Protein AF-A0A7V3UH76-F1 (afdb_monomer_lite)

Radius of gyration: 29.81 Å; chains: 1; bounding box: 60×42×91 Å

Foldseek 3Di:
DDDPDDDDPPDDPVVVVVVVVVVVVVCVVVVVDDPVNVVVVVVVCVVVPCPVVVVLVVLVVVLVVLVVCLQVVPDDDDQFDPDDPCTVVSSVVVVVVVVVCCVVCVVVSVVSSVVSVVVSVVSVVVSVVVVVVVVVVVVVVVVVVVVVVVVVVVVVVVVVD

pLDDT: mean 79.04, std 13.3, range [34.31, 94.88]

Secondary structure (DSSP, 8-state):
--------TT--HHHHHHHHHHHHHHHHHTTSS-HHHHHHHHHHHHHT-HHHHHHHHHHHHHHHHHHHH--STT---------TTTHHHHHHHHHHHHHHHHHHHHHHHHHHHHHHHHHHHHHHHHHHHHHHHHHHHHHHHHHHHHHHHHHHHHHHHHTT-

Structure (mmCIF, N/CA/C/O backbone):
data_AF-A0A7V3UH76-F1
#
_entry.id   AF-A0A7V3UH76-F1
#
loop_
_atom_site.group_PDB
_atom_site.id
_atom_site.type_symbol
_atom_site.label_atom_id
_atom_site.label_alt_id
_atom_site.label_comp_id
_atom_site.label_asym_id
_atom_site.label_entity_id
_atom_site.label_seq_id
_atom_site.pdbx_PDB_ins_code
_atom_site.Cartn_x
_atom_site.Cartn_y
_atom_site.Cartn_z
_atom_site.occupancy
_atom_site.B_iso_or_equiv
_atom_site.auth_seq_id
_atom_site.auth_comp_id
_atom_site.auth_asym_id
_atom_site.auth_atom_id
_atom_site.pdbx_PDB_model_num
ATOM 1 N N . MET A 1 1 ? -22.768 -4.867 -3.905 1.00 34.31 1 MET A N 1
ATOM 2 C CA . MET A 1 1 ? -22.856 -6.007 -2.971 1.00 34.31 1 MET A CA 1
ATOM 3 C C . MET A 1 1 ? -22.502 -7.230 -3.784 1.00 34.31 1 MET A C 1
ATOM 5 O O . MET A 1 1 ? -23.342 -7.678 -4.550 1.00 34.31 1 MET A O 1
ATOM 9 N N . ASP A 1 2 ? -21.255 -7.683 -3.701 1.00 36.12 2 ASP A N 1
ATOM 10 C CA . ASP A 1 2 ? -20.820 -8.883 -4.413 1.00 36.12 2 ASP A CA 1
ATOM 11 C C . ASP A 1 2 ? -21.234 -10.109 -3.604 1.00 36.12 2 ASP A C 1
ATOM 13 O O . ASP A 1 2 ? -20.821 -10.301 -2.459 1.00 36.12 2 ASP A O 1
ATOM 17 N N . THR A 1 3 ? -22.135 -10.897 -4.178 1.00 41.06 3 THR A N 1
ATOM 18 C CA . THR A 1 3 ? -22.637 -12.133 -3.588 1.00 41.06 3 THR A CA 1
ATOM 19 C C . THR A 1 3 ? -21.506 -13.159 -3.579 1.00 41.06 3 THR A C 1
ATOM 21 O O . THR A 1 3 ? -21.071 -13.621 -4.629 1.00 41.06 3 THR A O 1
ATOM 24 N N . PHE A 1 4 ? -21.017 -13.517 -2.392 1.00 48.22 4 PHE A N 1
ATOM 25 C CA . PHE A 1 4 ? -20.028 -14.578 -2.212 1.00 48.22 4 PHE A CA 1
ATOM 26 C C . PHE A 1 4 ? -20.706 -15.935 -2.483 1.00 48.22 4 PHE A C 1
ATOM 28 O O . PHE A 1 4 ? -21.379 -16.487 -1.614 1.00 48.22 4 PHE A O 1
ATOM 35 N N . THR A 1 5 ? -20.610 -16.450 -3.711 1.00 45.28 5 THR A N 1
ATOM 36 C CA . THR A 1 5 ? -21.173 -17.755 -4.100 1.00 45.28 5 THR A CA 1
ATOM 37 C C . THR A 1 5 ? -20.143 -18.859 -3.895 1.00 45.28 5 THR A C 1
ATOM 39 O O . THR A 1 5 ? -19.232 -19.028 -4.704 1.00 45.28 5 THR A O 1
ATOM 42 N N . ILE A 1 6 ? -20.292 -19.620 -2.811 1.00 53.41 6 ILE A N 1
ATOM 43 C CA . ILE A 1 6 ? -19.531 -20.851 -2.568 1.00 53.41 6 ILE A CA 1
ATOM 44 C C . ILE A 1 6 ? -20.352 -22.006 -3.152 1.00 53.41 6 ILE A C 1
ATOM 46 O O . ILE A 1 6 ? -21.314 -22.456 -2.535 1.00 53.41 6 ILE A O 1
ATOM 50 N N . ASN A 1 7 ? -20.010 -22.451 -4.363 1.00 51.44 7 ASN A N 1
ATOM 51 C CA . ASN A 1 7 ? -20.622 -23.628 -4.984 1.00 51.44 7 ASN A CA 1
ATOM 52 C C . ASN A 1 7 ? -19.905 -24.893 -4.500 1.00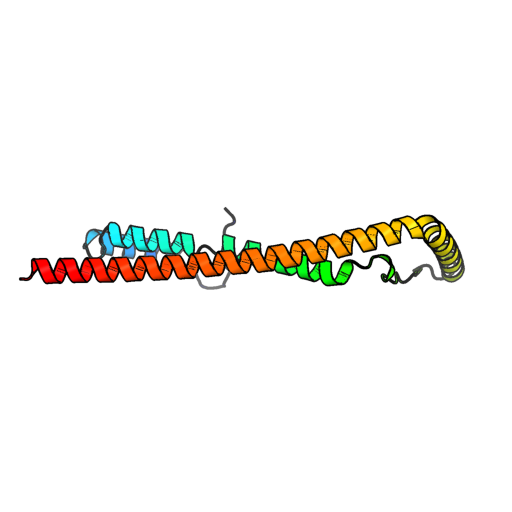 51.44 7 ASN A C 1
ATOM 54 O O . ASN A 1 7 ? -18.955 -25.353 -5.130 1.00 51.44 7 ASN A O 1
ATOM 58 N N . THR A 1 8 ? -20.362 -25.446 -3.378 1.00 56.50 8 THR A N 1
ATOM 59 C CA . THR A 1 8 ? -19.986 -26.797 -2.944 1.00 56.50 8 THR A CA 1
ATOM 60 C C . THR A 1 8 ? -21.131 -27.742 -3.290 1.00 56.50 8 THR A C 1
ATOM 62 O O . THR A 1 8 ? -22.257 -27.542 -2.830 1.00 56.50 8 THR A O 1
ATOM 65 N N . GLU A 1 9 ? -20.866 -28.761 -4.110 1.00 55.31 9 GLU A N 1
ATOM 66 C CA . GLU A 1 9 ? -21.858 -29.789 -4.442 1.00 55.31 9 GLU A CA 1
ATOM 67 C C . GLU A 1 9 ? -22.386 -30.446 -3.154 1.00 55.31 9 GLU A C 1
ATOM 69 O O . GLU A 1 9 ? -21.618 -30.952 -2.336 1.00 55.31 9 GLU A O 1
ATOM 74 N N . GLY A 1 10 ? -23.706 -30.394 -2.950 1.00 62.38 10 GLY A N 1
ATOM 75 C CA . GLY A 1 10 ? -24.391 -31.045 -1.826 1.00 62.38 10 GLY A CA 1
ATOM 76 C C . GLY A 1 10 ? -24.730 -30.164 -0.616 1.00 62.38 10 GLY A C 1
ATOM 77 O O . GLY A 1 10 ? -25.414 -30.647 0.282 1.00 62.38 10 GLY A O 1
ATOM 78 N N . VAL A 1 11 ? -24.332 -28.885 -0.575 1.00 62.12 11 VAL A N 1
ATOM 79 C CA . VAL A 1 11 ? -24.676 -27.974 0.538 1.00 62.12 11 VAL A CA 1
ATOM 80 C C . VAL A 1 11 ? -25.527 -26.804 0.042 1.00 62.12 11 VAL A C 1
ATOM 82 O O . VAL A 1 11 ? -25.026 -25.864 -0.572 1.00 62.12 11 VAL A O 1
ATOM 85 N N . ASN A 1 12 ? -26.830 -26.829 0.343 1.00 75.81 12 ASN A N 1
ATOM 86 C CA . ASN A 1 12 ? -27.741 -25.729 0.021 1.00 75.81 12 ASN A CA 1
ATOM 87 C C . ASN A 1 12 ? -27.617 -24.597 1.053 1.00 75.81 12 ASN A C 1
ATOM 89 O O . ASN A 1 12 ? -28.316 -24.555 2.067 1.00 75.81 12 ASN A O 1
ATOM 93 N N . VAL A 1 13 ? -26.717 -23.653 0.779 1.00 72.12 13 VAL A N 1
ATOM 94 C CA . VAL A 1 13 ? -26.455 -22.494 1.646 1.00 72.12 13 VAL A CA 1
ATOM 95 C C . VAL A 1 13 ? -27.721 -21.665 1.898 1.00 72.12 13 VAL A C 1
ATOM 97 O O . VAL A 1 13 ? -27.913 -21.165 3.006 1.00 72.12 13 VAL A O 1
ATOM 100 N N . ALA A 1 14 ? -28.610 -21.541 0.908 1.00 74.38 14 ALA A N 1
ATOM 101 C CA . ALA A 1 14 ? -29.838 -20.759 1.046 1.00 74.38 14 ALA A CA 1
ATOM 102 C C . ALA A 1 14 ? -30.797 -21.376 2.077 1.00 74.38 14 ALA A C 1
ATOM 104 O O . ALA A 1 14 ? -31.379 -20.663 2.896 1.00 74.38 14 ALA A O 1
ATOM 105 N N . GLU A 1 15 ? -30.915 -22.702 2.079 1.00 76.94 15 GLU A N 1
ATOM 106 C CA . GLU A 1 15 ? -31.751 -23.432 3.030 1.00 76.94 15 GLU A CA 1
ATOM 107 C C . GLU A 1 15 ? -31.189 -23.364 4.455 1.00 76.94 15 GLU A C 1
ATOM 109 O O . GLU A 1 15 ? -31.925 -23.085 5.401 1.00 76.94 15 GLU A O 1
ATOM 114 N N . ILE A 1 16 ? -29.869 -23.506 4.604 1.00 76.69 16 ILE A N 1
ATOM 115 C CA . ILE A 1 16 ? -29.188 -23.371 5.898 1.00 76.69 16 ILE A CA 1
ATOM 116 C C . ILE A 1 16 ? -29.379 -21.960 6.466 1.00 76.69 16 ILE A C 1
ATOM 118 O O . ILE A 1 16 ? -29.732 -21.800 7.634 1.00 76.69 16 ILE A O 1
ATOM 122 N N . MET A 1 17 ? -29.201 -20.922 5.644 1.00 73.31 17 MET A N 1
ATOM 123 C CA . MET A 1 17 ? -29.393 -19.534 6.073 1.00 73.31 17 MET A CA 1
ATOM 124 C C . MET A 1 17 ? -30.832 -19.258 6.511 1.00 73.31 17 MET A C 1
ATOM 126 O O . MET A 1 17 ? -31.040 -18.553 7.501 1.00 73.31 17 MET A O 1
ATOM 130 N N . LYS A 1 18 ? -31.819 -19.847 5.827 1.00 81.25 18 LYS A N 1
ATOM 131 C CA . LYS A 1 18 ? -33.231 -19.749 6.211 1.00 81.25 18 LYS A CA 1
ATOM 132 C C . LYS A 1 18 ? -33.488 -20.394 7.577 1.00 81.25 18 LYS A C 1
ATOM 134 O O . LYS A 1 18 ? -34.065 -19.752 8.452 1.00 81.25 18 LYS A O 1
ATOM 139 N N . GLN A 1 19 ? -32.981 -21.608 7.799 1.00 79.25 19 GLN A N 1
ATOM 140 C CA . GLN A 1 19 ? -33.112 -22.309 9.083 1.00 79.25 19 GLN A CA 1
ATOM 141 C C . GLN A 1 19 ? -32.419 -21.562 10.233 1.00 79.25 19 GLN A C 1
ATOM 143 O O . GLN A 1 19 ? -32.924 -21.521 11.356 1.00 79.25 19 GLN A O 1
ATOM 148 N N . ILE A 1 20 ? -31.264 -20.944 9.969 1.00 77.94 20 ILE A N 1
ATOM 149 C CA . ILE A 1 20 ? -30.568 -20.106 10.952 1.00 77.94 20 ILE A CA 1
ATOM 150 C C . ILE A 1 20 ? -31.424 -18.885 11.309 1.00 77.94 20 ILE A C 1
ATOM 152 O O . ILE A 1 20 ? -31.595 -18.598 12.493 1.00 77.94 20 ILE A O 1
ATOM 156 N N . GLN A 1 21 ? -31.983 -18.184 10.317 1.00 75.81 21 GLN A N 1
ATOM 157 C CA . GLN A 1 21 ? -32.836 -17.014 10.554 1.00 75.81 21 GLN A CA 1
ATOM 158 C C . GLN A 1 21 ? -34.084 -17.358 11.374 1.00 75.81 21 GLN A C 1
ATOM 160 O O . GLN A 1 21 ? -34.408 -16.627 12.311 1.00 75.81 21 GLN A O 1
ATOM 165 N N . GLU A 1 22 ? -34.744 -18.478 11.075 1.00 82.50 22 GLU A N 1
ATOM 166 C CA . GLU A 1 22 ? -35.916 -18.951 11.824 1.00 82.50 22 GLU A CA 1
ATOM 167 C C . GLU A 1 22 ? -35.569 -19.231 13.293 1.00 82.50 22 GLU A C 1
ATOM 169 O O . GLU A 1 22 ? -36.209 -18.683 14.191 1.00 82.50 22 GLU A O 1
ATOM 174 N N . ARG A 1 23 ? -34.479 -19.963 13.560 1.00 78.31 23 ARG A N 1
ATOM 175 C CA . ARG A 1 23 ? -34.022 -20.239 14.936 1.00 78.31 23 ARG A CA 1
ATOM 176 C C . ARG A 1 23 ? -33.627 -18.978 15.701 1.00 78.31 23 ARG A C 1
ATOM 178 O O . ARG A 1 23 ? -33.829 -18.900 16.910 1.00 78.31 23 ARG A O 1
ATOM 185 N N . VAL A 1 24 ? -33.040 -17.990 15.026 1.00 73.88 24 VAL A N 1
ATOM 186 C CA . VAL A 1 24 ? -32.692 -16.702 15.648 1.00 73.88 24 VAL A CA 1
ATOM 187 C C . VAL A 1 24 ? -33.959 -15.932 16.031 1.00 73.88 24 VAL A C 1
ATOM 189 O O . VAL A 1 24 ? -34.037 -15.402 17.138 1.00 73.88 24 VAL A O 1
ATOM 192 N N . LEU A 1 25 ? -34.974 -15.918 15.163 1.00 78.06 25 LEU A N 1
ATOM 193 C CA . LEU A 1 25 ? -36.277 -15.298 15.427 1.00 78.06 25 LEU A CA 1
ATOM 194 C C . LEU A 1 25 ? -37.021 -15.968 16.587 1.00 78.06 25 LEU A C 1
ATOM 196 O O . LEU A 1 25 ? -37.589 -15.273 17.427 1.00 78.06 25 LEU A O 1
ATOM 200 N N . GLU A 1 26 ? -36.996 -17.297 16.661 1.00 80.19 26 GLU A N 1
ATOM 201 C CA . GLU A 1 26 ? -37.578 -18.053 17.774 1.00 80.19 26 GLU A CA 1
ATOM 202 C C . GLU A 1 26 ? -36.892 -17.722 19.098 1.00 80.19 26 GLU A C 1
ATOM 204 O O . GLU A 1 26 ? -37.562 -17.401 20.078 1.00 80.19 26 GLU A O 1
ATOM 209 N N . LYS A 1 27 ? -35.555 -17.702 19.120 1.00 73.25 27 LYS A N 1
ATOM 210 C CA . LYS A 1 27 ? -34.786 -17.337 20.318 1.00 73.25 27 LYS A CA 1
ATOM 211 C C . LYS A 1 27 ? -34.994 -15.880 20.732 1.00 73.25 27 LYS A C 1
ATOM 213 O O . LYS A 1 27 ? -35.027 -15.594 21.927 1.00 73.25 27 LYS A O 1
ATOM 218 N N . LYS A 1 28 ? -35.193 -14.975 19.766 1.00 70.19 28 LYS A N 1
ATOM 219 C CA . LYS A 1 28 ? -35.570 -13.579 20.026 1.00 70.19 28 LYS A CA 1
ATOM 220 C C . LYS A 1 28 ? -36.957 -13.484 20.670 1.00 70.19 28 LYS A C 1
ATOM 222 O O . LYS A 1 28 ? -37.118 -12.793 21.669 1.00 70.19 28 LYS A O 1
ATOM 227 N N . LYS A 1 29 ? -37.951 -14.208 20.142 1.00 75.94 29 LYS A N 1
ATOM 228 C CA . LYS A 1 29 ? -39.310 -14.267 20.717 1.00 75.94 29 LYS A CA 1
ATOM 229 C C . LYS A 1 29 ? -39.339 -14.918 22.101 1.00 75.94 29 LYS A C 1
ATOM 231 O O . LYS A 1 29 ? -40.137 -14.513 22.936 1.00 75.94 29 LYS A O 1
ATOM 236 N N . ALA A 1 30 ? -38.463 -15.889 22.347 1.00 79.06 30 ALA A N 1
ATOM 237 C CA . ALA A 1 30 ? -38.301 -16.541 23.644 1.00 79.06 30 ALA A CA 1
ATOM 238 C C . ALA A 1 30 ? -37.558 -15.675 24.685 1.00 79.06 30 ALA A C 1
ATOM 240 O O . ALA A 1 30 ? -37.376 -16.122 25.813 1.00 79.06 30 ALA A O 1
ATOM 241 N N . GLY A 1 31 ? -37.109 -14.465 24.322 1.00 68.69 31 GLY A N 1
ATOM 242 C CA . GLY A 1 31 ? -36.403 -13.550 25.226 1.00 68.69 31 GLY A CA 1
ATOM 243 C C . GLY A 1 31 ? -34.998 -14.013 25.621 1.00 68.69 31 GLY A C 1
ATOM 244 O O . GLY A 1 31 ? -34.438 -13.498 26.581 1.00 68.69 31 GLY A O 1
ATOM 245 N N . ILE A 1 32 ? -34.428 -14.985 24.899 1.00 72.81 32 ILE A N 1
ATOM 246 C CA . ILE A 1 32 ? -33.095 -15.547 25.177 1.00 72.81 32 ILE A CA 1
ATOM 247 C C . ILE A 1 32 ? -31.988 -14.542 24.826 1.00 72.81 32 ILE A C 1
ATOM 249 O O . ILE A 1 32 ? -30.908 -14.601 25.401 1.00 72.81 32 ILE A O 1
ATOM 253 N N . TYR A 1 33 ? -32.266 -13.627 23.894 1.00 65.19 33 TYR A N 1
ATOM 254 C CA . TYR A 1 33 ? -31.381 -12.525 23.534 1.00 65.19 33 TYR A CA 1
ATOM 255 C C . TYR A 1 33 ? -32.116 -11.204 23.722 1.00 65.19 33 TYR A C 1
ATOM 257 O O . TYR A 1 33 ? -33.217 -11.019 23.194 1.00 65.19 33 TYR A O 1
ATOM 265 N N . THR A 1 34 ? -31.494 -10.283 24.443 1.00 74.50 34 THR A N 1
ATOM 266 C CA . THR A 1 34 ? -31.947 -8.896 24.547 1.00 74.50 34 THR A CA 1
ATOM 267 C C . THR A 1 34 ? -31.621 -8.130 23.260 1.00 74.50 34 THR A C 1
ATOM 269 O O . THR A 1 34 ? -30.686 -8.469 22.529 1.00 74.50 34 THR A O 1
ATOM 272 N N . ASP A 1 35 ? -32.393 -7.086 22.944 1.00 70.12 35 ASP A N 1
ATOM 273 C CA . ASP A 1 35 ? -32.123 -6.251 21.762 1.00 70.12 35 ASP A CA 1
ATOM 274 C C . ASP A 1 35 ? -30.748 -5.552 21.843 1.00 70.12 35 ASP A C 1
ATOM 276 O O . ASP A 1 35 ? -30.123 -5.305 20.807 1.00 70.12 35 ASP A O 1
ATOM 280 N N . GLU A 1 36 ? -30.245 -5.306 23.057 1.00 68.69 36 GLU A N 1
ATOM 281 C CA . GLU A 1 36 ? -28.897 -4.792 23.314 1.00 68.69 36 GLU A CA 1
ATOM 282 C C . GLU A 1 36 ? -27.808 -5.797 22.900 1.00 68.69 36 GLU A C 1
ATOM 284 O O . GLU A 1 36 ? -26.899 -5.429 22.159 1.00 68.69 36 GLU A O 1
ATOM 289 N N . GLU A 1 37 ? -27.933 -7.077 23.267 1.00 67.19 37 GLU A N 1
ATOM 290 C CA . GLU A 1 37 ? -26.974 -8.127 22.877 1.00 67.19 37 GLU A CA 1
ATOM 291 C C . GLU A 1 37 ? -26.962 -8.352 21.355 1.00 67.19 37 GLU A C 1
ATOM 293 O O . GLU A 1 37 ? -25.911 -8.552 20.744 1.00 67.19 37 GLU A O 1
ATOM 298 N N . ILE A 1 38 ? -28.126 -8.269 20.700 1.00 70.88 38 ILE A N 1
ATOM 299 C CA . ILE A 1 38 ? -28.223 -8.376 19.235 1.00 70.88 38 ILE A CA 1
ATOM 300 C C . ILE A 1 38 ? -27.539 -7.180 18.555 1.00 70.88 38 ILE A C 1
ATOM 302 O O . ILE A 1 38 ? -26.862 -7.350 17.533 1.00 70.88 38 ILE A O 1
ATOM 306 N N . ARG A 1 39 ? -27.692 -5.971 19.110 1.00 72.50 39 ARG A N 1
ATOM 307 C CA . ARG A 1 39 ? -26.978 -4.775 18.641 1.00 72.50 39 ARG A CA 1
ATOM 308 C C . ARG A 1 39 ? -25.474 -4.913 18.822 1.00 72.50 39 ARG A C 1
ATOM 310 O O . ARG A 1 39 ? -24.740 -4.615 17.883 1.00 72.50 39 ARG A O 1
ATOM 317 N N . GLU A 1 40 ? -25.028 -5.411 19.966 1.00 72.94 40 GLU A N 1
ATOM 318 C CA . GLU A 1 40 ? -23.612 -5.603 20.274 1.00 72.94 40 GLU A CA 1
ATOM 319 C C . GLU A 1 40 ? -22.956 -6.580 19.285 1.00 72.94 40 GLU A C 1
ATOM 321 O O . GLU A 1 40 ? -21.944 -6.255 18.662 1.00 72.94 40 GLU A O 1
ATOM 326 N N . VAL A 1 41 ? -23.599 -7.723 19.011 1.00 71.25 41 VAL A N 1
ATOM 327 C CA . VAL A 1 41 ? -23.130 -8.691 18.001 1.00 71.25 41 VAL A CA 1
ATOM 328 C C . VAL A 1 41 ? -23.143 -8.098 16.586 1.00 71.25 41 VAL A C 1
ATOM 330 O O . VAL A 1 41 ? -22.236 -8.354 15.788 1.00 71.25 41 VAL A O 1
ATOM 333 N N . SER A 1 42 ? -24.150 -7.289 16.248 1.00 70.12 42 SER A N 1
ATOM 334 C CA . SER A 1 42 ? -24.223 -6.614 14.947 1.00 70.12 42 SER A CA 1
ATOM 335 C C . SER A 1 42 ? -23.101 -5.585 14.762 1.00 70.12 42 SER A C 1
ATOM 337 O O . SER A 1 42 ? -22.540 -5.473 13.668 1.00 70.12 42 SER A O 1
ATOM 339 N N . GLU A 1 43 ? -22.750 -4.840 15.809 1.00 71.81 43 GLU A N 1
ATOM 340 C CA . GLU A 1 43 ? -21.645 -3.880 15.779 1.00 71.81 43 GLU A CA 1
ATOM 341 C C . GLU A 1 43 ? -20.281 -4.587 15.750 1.00 71.81 43 GLU A C 1
ATOM 343 O O . GLU A 1 43 ? -19.426 -4.220 14.940 1.00 71.81 43 GLU A O 1
ATOM 348 N N . LEU A 1 44 ? -20.105 -5.682 16.497 1.00 64.88 44 LEU A N 1
ATOM 349 C CA . LEU A 1 44 ? -18.943 -6.574 16.381 1.00 64.88 44 LEU A CA 1
ATOM 350 C C . LEU A 1 44 ? -18.764 -7.083 14.945 1.00 64.88 44 LEU A C 1
ATOM 352 O O . LEU A 1 44 ? -17.670 -7.012 14.387 1.00 64.88 44 LEU A O 1
ATOM 356 N N . LYS A 1 45 ? -19.846 -7.518 14.289 1.00 62.72 45 LYS A N 1
ATOM 357 C CA . LYS A 1 45 ? -19.807 -7.985 12.894 1.00 62.72 45 LYS A CA 1
ATOM 358 C C . LYS A 1 45 ? -19.391 -6.887 11.907 1.00 62.72 45 LYS A C 1
ATOM 360 O O . LYS A 1 45 ? -18.711 -7.184 10.927 1.00 62.72 45 LYS A O 1
ATOM 365 N N . LYS A 1 46 ? -19.767 -5.624 12.145 1.00 60.34 46 LYS A N 1
ATOM 366 C CA . LYS A 1 46 ? -19.287 -4.485 11.338 1.00 60.34 46 LYS A CA 1
ATOM 367 C C . LYS A 1 46 ? -17.796 -4.230 11.538 1.00 60.34 46 LYS A C 1
ATOM 369 O O . LYS A 1 46 ? -17.115 -3.885 10.573 1.00 60.34 46 LYS A O 1
ATOM 374 N N . GLN A 1 47 ? -17.292 -4.389 12.760 1.00 57.41 47 GLN A N 1
ATOM 375 C CA . GLN A 1 47 ? -15.866 -4.238 13.062 1.00 57.41 47 GLN A CA 1
ATOM 376 C C . GLN A 1 47 ? -15.026 -5.369 12.453 1.00 57.41 47 GLN A C 1
ATOM 378 O O . GLN A 1 47 ? -13.951 -5.104 11.927 1.00 57.41 47 GLN A O 1
ATOM 383 N N . LEU A 1 48 ? -15.565 -6.590 12.438 1.00 54.53 48 LEU A N 1
ATOM 384 C CA . LEU A 1 48 ? -14.985 -7.790 11.822 1.00 54.53 48 LEU A CA 1
ATOM 385 C C . LEU A 1 48 ? -15.201 -7.870 10.301 1.00 54.53 48 LEU A C 1
ATOM 387 O O . LEU A 1 48 ? -14.923 -8.902 9.692 1.00 54.53 48 LEU A O 1
ATOM 391 N N . SER A 1 49 ? -15.749 -6.826 9.668 1.00 50.78 49 SER A N 1
ATOM 392 C CA . SER A 1 49 ? -16.077 -6.896 8.247 1.00 50.78 49 SER A CA 1
ATOM 393 C C . SER A 1 49 ? -14.790 -7.005 7.408 1.00 50.78 49 SER A C 1
ATOM 395 O O . SER A 1 49 ? -13.968 -6.080 7.429 1.00 50.78 49 SER A O 1
ATOM 397 N N . PRO A 1 50 ? -14.622 -8.081 6.613 1.00 52.34 50 PRO A N 1
ATOM 398 C CA . PRO A 1 50 ? -13.386 -8.391 5.882 1.00 52.34 50 PRO A CA 1
ATOM 399 C C . PRO A 1 50 ? -13.014 -7.339 4.828 1.00 52.34 50 PRO A C 1
ATOM 401 O O . PRO A 1 50 ? -11.910 -7.339 4.290 1.00 52.34 50 PRO A O 1
ATOM 404 N N . GLN A 1 51 ? -13.921 -6.407 4.538 1.00 53.12 51 GLN A N 1
ATOM 405 C CA . GLN A 1 51 ? -13.725 -5.350 3.555 1.00 53.12 51 GLN A CA 1
ATOM 406 C C . GLN A 1 51 ? -12.612 -4.363 3.947 1.00 53.12 51 GLN A C 1
ATOM 408 O O . GLN A 1 51 ? -11.932 -3.843 3.065 1.00 53.12 51 GLN A O 1
ATOM 413 N N . LYS A 1 52 ? -12.386 -4.126 5.251 1.00 54.94 52 LYS A N 1
ATOM 414 C CA . LYS A 1 52 ? -11.259 -3.295 5.714 1.00 54.94 52 LYS A CA 1
ATOM 415 C C . LYS A 1 52 ? -9.938 -4.059 5.691 1.00 54.94 52 LYS A C 1
ATOM 417 O O . LYS A 1 52 ? -8.945 -3.515 5.223 1.00 54.94 52 LYS A O 1
ATOM 422 N N . GLU A 1 53 ? -9.925 -5.315 6.130 1.00 57.12 53 GLU A N 1
ATOM 423 C CA . GLU A 1 53 ? -8.709 -6.144 6.124 1.00 57.12 53 GLU A CA 1
ATOM 424 C C . GLU A 1 53 ? -8.222 -6.454 4.697 1.00 57.12 53 GLU A C 1
ATOM 426 O O . GLU A 1 53 ? -7.020 -6.401 4.430 1.00 57.12 53 GLU A O 1
ATOM 431 N N . GLY A 1 54 ? -9.141 -6.678 3.750 1.00 59.91 54 GLY A N 1
ATOM 432 C CA . GLY A 1 54 ? -8.810 -6.918 2.342 1.00 59.91 54 GLY A CA 1
ATOM 433 C C . GLY A 1 54 ? -8.135 -5.725 1.655 1.00 59.91 54 GLY A C 1
ATOM 434 O O . GLY A 1 54 ? -7.162 -5.910 0.925 1.00 59.91 54 GLY A O 1
ATOM 435 N N . ALA A 1 55 ? -8.590 -4.499 1.938 1.00 64.56 55 ALA A N 1
ATOM 436 C CA . ALA A 1 55 ? -8.036 -3.283 1.338 1.00 64.56 55 ALA A CA 1
ATOM 437 C C . ALA A 1 55 ? -6.577 -3.024 1.763 1.00 64.56 55 ALA A C 1
ATOM 439 O O . ALA A 1 55 ? -5.744 -2.645 0.938 1.00 64.56 55 ALA A O 1
ATOM 440 N N . TYR A 1 56 ? -6.237 -3.273 3.033 1.00 69.69 56 TYR A N 1
ATOM 441 C CA . TYR A 1 56 ? -4.856 -3.138 3.515 1.00 69.69 56 TYR A CA 1
ATOM 442 C C . TYR A 1 56 ? -3.945 -4.260 3.003 1.00 69.69 56 TYR A C 1
ATOM 444 O O . TYR A 1 56 ? -2.782 -4.005 2.686 1.00 69.69 56 TYR A O 1
ATOM 452 N N . GLY A 1 57 ? -4.472 -5.481 2.855 1.00 74.06 57 GLY A N 1
ATOM 453 C CA . GLY A 1 57 ? -3.746 -6.594 2.239 1.00 74.06 57 GLY A CA 1
ATOM 454 C C . GLY A 1 57 ? -3.386 -6.327 0.773 1.00 74.06 57 GLY A C 1
ATOM 455 O O . GLY A 1 57 ? -2.246 -6.551 0.358 1.00 74.06 57 GLY A O 1
ATOM 456 N N . GLU A 1 58 ? -4.324 -5.782 -0.006 1.00 80.75 58 GLU A N 1
ATOM 457 C CA . GLU A 1 58 ? -4.079 -5.382 -1.396 1.00 80.75 58 GLU A CA 1
ATOM 458 C C . GLU A 1 58 ? -3.048 -4.247 -1.488 1.00 80.75 58 GLU A C 1
ATOM 460 O O . GLU A 1 58 ? -2.124 -4.297 -2.307 1.00 80.75 58 GLU A O 1
ATOM 465 N N . LEU A 1 59 ? -3.136 -3.258 -0.596 1.00 81.81 59 LEU A N 1
ATOM 466 C CA . LEU A 1 59 ? -2.184 -2.152 -0.544 1.00 81.81 59 LEU A CA 1
ATOM 467 C C . LEU A 1 59 ? -0.763 -2.625 -0.200 1.00 81.81 59 LEU A C 1
ATOM 469 O O . LEU A 1 59 ? 0.201 -2.191 -0.836 1.00 81.81 59 LEU A O 1
ATOM 473 N N . ALA A 1 60 ? -0.620 -3.564 0.738 1.00 82.62 60 ALA A N 1
ATOM 474 C CA . ALA A 1 60 ? 0.665 -4.179 1.065 1.00 82.62 60 ALA A CA 1
ATOM 475 C C . ALA A 1 60 ? 1.256 -4.942 -0.135 1.00 82.62 60 ALA A C 1
ATOM 477 O O . ALA A 1 60 ? 2.457 -4.855 -0.410 1.00 82.62 60 ALA A O 1
ATOM 478 N N . LEU A 1 61 ? 0.414 -5.644 -0.900 1.00 85.56 61 LEU A N 1
ATOM 479 C CA . LEU A 1 61 ? 0.823 -6.326 -2.128 1.00 85.56 61 LEU A CA 1
ATOM 480 C C . LEU A 1 61 ? 1.303 -5.329 -3.196 1.00 85.56 61 LEU A C 1
ATOM 482 O O . LEU A 1 61 ? 2.331 -5.554 -3.840 1.00 85.56 61 LEU A O 1
ATOM 486 N N . HIS A 1 62 ? 0.588 -4.216 -3.377 1.00 87.31 62 HIS A N 1
ATOM 487 C CA . HIS A 1 62 ? 0.982 -3.149 -4.296 1.00 87.31 62 HIS A CA 1
ATOM 488 C C . HIS A 1 62 ? 2.301 -2.501 -3.884 1.00 87.31 62 HIS A C 1
ATOM 490 O O . HIS A 1 62 ? 3.193 -2.365 -4.723 1.00 87.31 62 HIS A O 1
ATOM 496 N N . LEU A 1 63 ? 2.481 -2.199 -2.599 1.00 89.44 63 LEU A N 1
ATOM 497 C CA . LEU A 1 63 ? 3.737 -1.661 -2.091 1.00 89.44 63 LEU A CA 1
ATOM 498 C C . LEU A 1 63 ? 4.901 -2.638 -2.319 1.00 89.44 63 LEU A C 1
ATOM 500 O O . LEU A 1 63 ? 5.972 -2.228 -2.765 1.00 89.44 63 LEU A O 1
ATOM 504 N N . ARG A 1 64 ? 4.687 -3.942 -2.110 1.00 88.38 64 ARG A N 1
ATOM 505 C CA . ARG A 1 64 ? 5.693 -4.975 -2.400 1.00 88.38 64 ARG A CA 1
ATOM 506 C C . ARG A 1 64 ? 6.076 -5.022 -3.882 1.00 88.38 64 ARG A C 1
ATOM 508 O O . ARG A 1 64 ? 7.253 -5.166 -4.201 1.00 88.38 64 ARG A O 1
ATOM 515 N N . ARG A 1 65 ? 5.108 -4.888 -4.796 1.00 88.12 65 ARG A N 1
ATOM 516 C CA . ARG A 1 65 ? 5.391 -4.792 -6.241 1.00 88.12 65 ARG A CA 1
ATOM 517 C C . ARG A 1 65 ? 6.191 -3.534 -6.570 1.00 88.12 65 ARG A C 1
ATOM 519 O O . ARG A 1 65 ? 7.128 -3.613 -7.357 1.00 88.12 65 ARG A O 1
ATOM 526 N N . LEU A 1 66 ? 5.857 -2.399 -5.956 1.00 90.19 66 LEU A N 1
ATOM 527 C CA . LEU A 1 66 ? 6.610 -1.153 -6.111 1.00 90.19 66 LEU A CA 1
ATOM 528 C C . LEU A 1 66 ? 8.066 -1.321 -5.650 1.00 90.19 66 LEU A C 1
ATOM 530 O O . LEU A 1 66 ? 8.976 -0.950 -6.383 1.00 90.19 66 LEU A O 1
ATOM 534 N N . HIS A 1 67 ? 8.296 -1.963 -4.500 1.00 89.25 67 HIS A N 1
ATOM 535 C CA . HIS A 1 67 ? 9.642 -2.301 -4.009 1.00 89.25 67 HIS A CA 1
ATOM 536 C C . HIS A 1 67 ? 10.461 -3.155 -4.981 1.00 89.25 67 HIS A C 1
ATOM 538 O O . HIS A 1 67 ? 11.683 -3.056 -4.991 1.00 89.25 67 HIS A O 1
ATOM 544 N N . HIS A 1 68 ? 9.818 -3.978 -5.810 1.00 87.69 68 HIS A N 1
ATOM 545 C CA . HIS A 1 68 ? 10.525 -4.789 -6.802 1.00 87.69 68 HIS A CA 1
ATOM 546 C C . HIS A 1 68 ? 10.772 -4.046 -8.123 1.00 87.69 68 HIS A C 1
ATOM 548 O O . HIS A 1 68 ? 11.781 -4.279 -8.779 1.00 87.69 68 HIS A O 1
ATOM 554 N N . ASN A 1 69 ? 9.864 -3.145 -8.504 1.00 87.75 69 ASN A N 1
ATOM 555 C CA . ASN A 1 69 ? 9.817 -2.561 -9.847 1.00 87.75 69 ASN A CA 1
ATOM 556 C C . ASN A 1 69 ? 10.207 -1.074 -9.906 1.00 87.75 69 ASN A C 1
ATOM 558 O O . ASN A 1 69 ? 10.080 -0.460 -10.965 1.00 87.75 69 ASN A O 1
ATOM 562 N N . TRP A 1 70 ? 10.627 -0.461 -8.794 1.00 90.00 70 TRP A N 1
ATOM 563 C CA . TRP A 1 70 ? 10.950 0.971 -8.766 1.00 90.00 70 TRP A CA 1
ATOM 564 C C . TRP A 1 70 ? 12.131 1.332 -9.676 1.00 90.00 70 TRP A C 1
ATOM 566 O O . TRP A 1 70 ? 12.142 2.428 -10.242 1.00 90.00 70 TRP A O 1
ATOM 576 N N . ASP A 1 71 ? 13.089 0.413 -9.841 1.00 87.81 71 ASP A N 1
ATOM 577 C CA . ASP A 1 71 ? 14.253 0.598 -10.701 1.00 87.81 71 ASP A CA 1
ATOM 578 C C . ASP A 1 71 ? 13.927 0.261 -12.161 1.00 87.81 71 ASP A C 1
ATOM 580 O O . ASP A 1 71 ? 14.077 -0.863 -12.646 1.00 87.81 71 ASP A O 1
ATOM 584 N N . VAL A 1 72 ? 13.485 1.290 -12.880 1.00 83.12 72 VAL A N 1
ATOM 585 C CA . VAL A 1 72 ? 13.162 1.200 -14.308 1.00 83.12 72 VAL A CA 1
ATOM 586 C C . VAL A 1 72 ? 14.426 0.960 -15.144 1.00 83.12 72 VAL A C 1
ATOM 588 O O . VAL A 1 72 ? 14.365 0.290 -16.180 1.00 83.12 72 VAL A O 1
ATOM 591 N N . ALA A 1 73 ? 15.577 1.464 -14.687 1.00 76.94 73 ALA A N 1
ATOM 592 C CA . ALA A 1 73 ? 16.853 1.368 -15.389 1.00 76.94 73 ALA A CA 1
ATOM 593 C C . ALA A 1 73 ? 17.450 -0.048 -15.334 1.00 76.94 73 ALA A C 1
ATOM 595 O O . ALA A 1 73 ? 18.105 -0.465 -16.291 1.00 76.94 73 ALA A O 1
ATOM 596 N N . ALA A 1 74 ? 17.196 -0.794 -14.254 1.00 70.56 74 ALA A N 1
ATOM 597 C CA . ALA A 1 74 ? 17.626 -2.184 -14.099 1.00 70.56 74 ALA A CA 1
ATOM 598 C C . ALA A 1 74 ? 16.780 -3.199 -14.887 1.00 70.56 74 ALA A C 1
ATOM 600 O O . ALA A 1 74 ? 17.175 -4.363 -15.008 1.00 70.56 74 ALA A O 1
ATOM 601 N N . SER A 1 75 ? 15.635 -2.794 -15.454 1.00 66.69 75 SER A N 1
ATOM 602 C CA . SER A 1 75 ? 14.792 -3.713 -16.223 1.00 66.69 75 SER A CA 1
ATOM 603 C C . SER A 1 75 ? 15.480 -4.135 -17.534 1.00 66.69 75 SER A C 1
ATOM 605 O O . SER A 1 75 ? 15.636 -3.371 -18.489 1.00 66.69 75 SER A O 1
ATOM 607 N N . SER A 1 76 ? 15.931 -5.389 -17.589 1.00 62.72 76 SER A N 1
ATOM 608 C CA . SER A 1 76 ? 16.548 -5.970 -18.783 1.00 62.72 76 SER A CA 1
ATOM 609 C C . SER A 1 76 ? 15.483 -6.635 -19.654 1.00 62.72 76 SER A C 1
ATOM 611 O O . SER A 1 76 ? 15.188 -7.823 -19.545 1.00 62.72 76 SER A O 1
ATOM 613 N N . ALA A 1 77 ? 14.873 -5.860 -20.549 1.00 66.38 77 ALA A N 1
ATOM 614 C CA . ALA A 1 77 ? 13.953 -6.426 -21.528 1.00 66.38 77 ALA A CA 1
ATOM 615 C C . ALA A 1 77 ? 14.714 -7.326 -22.522 1.00 66.38 77 ALA A C 1
ATOM 617 O O . ALA A 1 77 ? 15.595 -6.870 -23.258 1.00 66.38 77 ALA A O 1
ATOM 618 N N . LEU A 1 78 ? 14.357 -8.612 -22.578 1.00 70.81 78 LEU A N 1
ATOM 619 C CA . LEU A 1 78 ? 14.873 -9.541 -23.584 1.00 70.81 78 LEU A CA 1
ATOM 620 C C . LEU A 1 78 ? 14.319 -9.170 -24.968 1.00 70.81 78 LEU A C 1
ATOM 622 O O . LEU A 1 78 ? 13.142 -9.364 -25.266 1.00 70.81 78 LEU A O 1
ATOM 626 N N . ILE A 1 79 ? 15.181 -8.648 -25.842 1.00 73.38 79 ILE A N 1
ATOM 627 C CA . ILE A 1 79 ? 14.817 -8.311 -27.224 1.00 73.38 79 ILE A CA 1
ATOM 628 C C . ILE A 1 79 ? 14.835 -9.585 -28.075 1.00 73.38 79 ILE A C 1
ATOM 630 O O . ILE A 1 79 ? 15.897 -10.039 -28.504 1.00 73.38 79 ILE A O 1
ATOM 634 N N . THR A 1 80 ? 13.655 -10.134 -28.365 1.00 79.06 80 THR A N 1
ATOM 635 C CA . THR A 1 80 ? 13.490 -11.337 -29.196 1.00 79.06 80 THR A CA 1
ATOM 636 C C . THR A 1 80 ? 12.708 -11.057 -30.489 1.00 79.06 80 THR A C 1
ATOM 638 O O . THR A 1 80 ? 12.080 -10.005 -30.690 1.00 79.06 80 THR A O 1
ATOM 641 N N . SER A 1 81 ? 12.790 -11.996 -31.433 1.00 75.31 81 SER A N 1
ATOM 642 C CA . SER A 1 81 ? 12.003 -12.004 -32.668 1.00 75.31 81 SER A CA 1
ATOM 643 C C . SER A 1 81 ? 11.559 -13.430 -32.971 1.00 75.31 81 SER A C 1
ATOM 645 O O . SER A 1 81 ? 12.381 -14.337 -32.992 1.00 75.31 81 SER A O 1
ATOM 647 N N . HIS A 1 82 ? 10.267 -13.616 -33.238 1.00 82.06 82 HIS A N 1
ATOM 648 C CA . HIS A 1 82 ? 9.678 -14.921 -33.558 1.00 82.06 82 HIS A CA 1
ATOM 649 C C . HIS A 1 82 ? 9.827 -15.307 -35.045 1.00 82.06 82 HIS A C 1
ATOM 651 O O . HIS A 1 82 ? 9.398 -16.381 -35.460 1.00 82.06 82 HIS A O 1
ATOM 657 N N . ARG A 1 83 ? 10.403 -14.435 -35.887 1.00 79.25 83 ARG A N 1
ATOM 658 C CA . ARG A 1 83 ? 10.502 -14.665 -37.339 1.00 79.25 83 ARG A CA 1
ATOM 659 C C . ARG A 1 83 ? 11.745 -15.493 -37.676 1.00 79.25 83 ARG A C 1
ATOM 661 O O . ARG A 1 83 ? 12.852 -15.054 -37.396 1.00 79.25 83 ARG A O 1
ATOM 668 N N . LYS A 1 84 ? 11.569 -16.647 -38.329 1.00 69.94 84 LYS A N 1
ATOM 669 C CA . LYS A 1 84 ? 12.645 -17.631 -38.576 1.00 69.94 84 LYS A CA 1
ATOM 670 C C . LYS A 1 84 ? 13.765 -17.149 -39.513 1.00 69.94 84 LYS A C 1
ATOM 672 O O . LYS A 1 84 ? 14.921 -17.434 -39.244 1.00 69.94 84 LYS A O 1
ATOM 677 N N . VAL A 1 85 ? 13.445 -16.406 -40.577 1.00 73.25 85 VAL A N 1
ATOM 678 C CA . VAL A 1 85 ? 14.437 -16.008 -41.606 1.00 73.25 85 VAL A CA 1
ATOM 679 C C . VAL A 1 85 ? 14.992 -14.600 -41.363 1.00 73.25 85 VAL A C 1
ATOM 681 O O . VAL A 1 85 ? 16.196 -14.389 -41.341 1.00 73.25 85 VAL A O 1
ATOM 684 N N . LEU A 1 86 ? 14.116 -13.626 -41.100 1.00 81.69 86 LEU A N 1
ATOM 685 C CA . LEU A 1 86 ? 14.503 -12.231 -40.826 1.00 81.69 86 LEU A CA 1
ATOM 686 C C . LEU A 1 86 ? 14.803 -11.959 -39.341 1.00 81.69 86 LEU A C 1
ATOM 688 O O . LEU A 1 86 ? 15.087 -10.824 -38.959 1.00 81.69 86 LEU A O 1
ATOM 692 N N . GLY A 1 87 ? 14.714 -12.979 -38.485 1.00 79.06 87 GLY A N 1
ATOM 693 C CA . GLY A 1 87 ? 14.851 -12.871 -37.031 1.00 79.06 87 GLY A CA 1
ATOM 694 C C . GLY A 1 87 ? 16.121 -12.156 -36.575 1.00 79.06 87 GLY A C 1
ATOM 695 O O . GLY A 1 87 ? 15.998 -11.156 -35.864 1.00 79.06 87 GLY A O 1
ATOM 696 N N . PRO A 1 88 ? 17.318 -12.597 -37.007 1.00 82.81 88 PRO A N 1
ATOM 697 C CA . PRO A 1 88 ? 18.582 -11.990 -36.591 1.00 82.81 88 PRO A CA 1
ATOM 698 C C . PRO A 1 88 ? 18.703 -10.510 -36.976 1.00 82.81 88 PRO A C 1
ATOM 700 O O . PRO A 1 88 ? 19.104 -9.691 -36.150 1.00 82.81 88 PRO A O 1
ATOM 703 N N . VAL A 1 89 ? 18.282 -10.144 -38.192 1.00 85.75 89 VAL A N 1
ATOM 704 C CA . VAL A 1 89 ? 18.323 -8.757 -38.691 1.00 85.75 89 VAL A CA 1
ATOM 705 C C . VAL A 1 89 ? 17.367 -7.866 -37.898 1.00 85.75 89 VAL A C 1
ATOM 707 O O . VAL A 1 89 ? 17.743 -6.787 -37.447 1.00 85.75 89 VAL A O 1
ATOM 710 N N . ILE A 1 90 ? 16.146 -8.344 -37.643 1.00 84.69 90 ILE A N 1
ATOM 711 C CA . ILE A 1 90 ? 15.152 -7.619 -36.841 1.00 84.69 90 ILE A CA 1
ATOM 712 C C . ILE A 1 90 ? 15.647 -7.422 -35.404 1.00 84.69 90 ILE A C 1
ATOM 714 O O . ILE A 1 90 ? 15.479 -6.344 -34.838 1.00 84.69 90 ILE A O 1
ATOM 718 N N . VAL A 1 91 ? 16.269 -8.438 -34.800 1.00 86.06 91 VAL A N 1
ATOM 719 C CA . VAL A 1 91 ? 16.856 -8.319 -33.456 1.00 86.06 91 VAL A CA 1
ATOM 720 C C . VAL A 1 91 ? 18.007 -7.314 -33.453 1.00 86.06 91 VAL A C 1
ATOM 722 O O . VAL A 1 91 ? 18.090 -6.507 -32.529 1.00 86.06 91 VAL A O 1
ATOM 725 N N . ALA A 1 92 ? 18.863 -7.312 -34.478 1.00 84.81 92 ALA A N 1
ATOM 726 C CA . ALA A 1 92 ? 19.951 -6.345 -34.605 1.00 84.81 92 ALA A CA 1
ATOM 727 C C . ALA A 1 92 ? 19.424 -4.903 -34.700 1.00 84.81 92 ALA A C 1
ATOM 729 O O . ALA A 1 92 ? 19.847 -4.051 -33.919 1.00 84.81 92 ALA A O 1
ATOM 730 N N . LEU A 1 93 ? 18.434 -4.647 -35.564 1.00 87.69 93 LEU A N 1
ATOM 731 C CA . LEU A 1 93 ? 17.772 -3.341 -35.668 1.00 87.69 93 LEU A CA 1
ATOM 732 C C . LEU A 1 93 ? 17.139 -2.908 -34.341 1.00 87.69 93 LEU A C 1
ATOM 734 O O . LEU A 1 93 ? 17.364 -1.786 -33.891 1.00 87.69 93 LEU A O 1
ATOM 738 N N . LYS A 1 94 ? 16.403 -3.804 -33.669 1.00 86.81 94 LYS A N 1
ATOM 739 C CA . LYS A 1 94 ? 15.808 -3.517 -32.355 1.00 86.81 94 LYS A CA 1
ATOM 740 C C . LYS A 1 94 ? 16.868 -3.197 -31.299 1.00 86.81 94 LYS A C 1
ATOM 742 O O . LYS A 1 94 ? 16.662 -2.285 -30.508 1.00 86.81 94 LYS A O 1
ATOM 747 N N . LYS A 1 95 ? 18.006 -3.900 -31.290 1.00 85.81 95 LYS A N 1
ATOM 748 C CA . LYS A 1 95 ? 19.124 -3.624 -30.369 1.00 85.81 95 LYS A CA 1
ATOM 749 C C . LYS A 1 95 ? 19.743 -2.248 -30.612 1.00 85.81 95 LYS A C 1
ATOM 751 O O . LYS A 1 95 ? 20.045 -1.548 -29.648 1.00 85.81 95 LYS A O 1
ATOM 756 N N . VAL A 1 96 ? 19.926 -1.858 -31.874 1.00 86.62 96 VAL A N 1
ATOM 757 C CA . VAL A 1 96 ? 20.447 -0.529 -32.233 1.00 86.62 96 VAL A CA 1
ATOM 758 C C . VAL A 1 96 ? 19.456 0.556 -31.824 1.00 86.62 96 VAL A C 1
ATOM 760 O O . VAL A 1 96 ? 19.838 1.475 -31.104 1.00 86.62 96 VAL A O 1
ATOM 763 N N . GLY A 1 97 ? 18.180 0.402 -32.189 1.00 85.56 97 GLY A N 1
ATOM 764 C CA . GLY A 1 97 ? 17.118 1.318 -31.777 1.00 85.56 97 GLY A CA 1
ATOM 765 C C . GLY A 1 97 ? 17.057 1.461 -30.258 1.00 85.56 97 GLY A C 1
ATOM 766 O O . GLY A 1 97 ? 17.127 2.571 -29.744 1.00 85.56 97 GLY A O 1
ATOM 767 N N . PHE A 1 98 ? 17.043 0.346 -29.523 1.00 83.56 98 PHE A N 1
ATOM 768 C CA . PHE A 1 98 ? 17.037 0.350 -28.060 1.00 83.56 98 PHE A CA 1
ATOM 769 C C . PHE A 1 98 ? 18.250 1.074 -27.466 1.00 83.56 98 PHE A C 1
ATOM 771 O O . PHE A 1 98 ? 18.108 1.807 -26.494 1.00 83.56 98 PHE A O 1
ATOM 778 N N . ARG A 1 99 ? 19.442 0.933 -28.058 1.00 83.31 99 ARG A N 1
ATOM 779 C CA . ARG A 1 99 ? 20.643 1.648 -27.602 1.00 83.31 99 ARG A CA 1
ATOM 780 C C . ARG A 1 99 ? 20.521 3.160 -27.792 1.00 83.31 99 ARG A C 1
ATOM 782 O O . ARG A 1 99 ? 20.885 3.898 -26.881 1.00 83.31 99 ARG A O 1
ATOM 789 N N . VAL A 1 100 ? 19.996 3.605 -28.933 1.00 85.62 100 VAL A N 1
ATOM 790 C CA . VAL A 1 100 ? 19.755 5.031 -29.215 1.00 85.62 100 VAL A CA 1
ATOM 791 C C . VAL A 1 100 ? 18.690 5.589 -28.272 1.00 85.62 100 VAL A C 1
ATOM 793 O O . VAL A 1 100 ? 18.923 6.604 -27.621 1.00 85.62 100 VAL A O 1
ATOM 796 N N . PHE A 1 101 ? 17.567 4.884 -28.108 1.00 84.56 101 PHE A N 1
ATOM 797 C CA . PHE A 1 101 ? 16.523 5.261 -27.153 1.00 84.56 101 PHE A CA 1
ATOM 798 C C . PHE A 1 101 ? 17.048 5.327 -25.722 1.00 84.56 101 PHE A C 1
ATOM 800 O O . PHE A 1 101 ? 16.747 6.280 -25.013 1.00 84.56 101 PHE A O 1
ATOM 807 N N . ARG A 1 102 ? 17.868 4.359 -25.300 1.00 81.56 102 ARG A N 1
ATOM 808 C CA . ARG A 1 102 ? 18.466 4.357 -23.962 1.00 81.56 102 ARG A CA 1
ATOM 809 C C . ARG A 1 102 ? 19.409 5.536 -23.764 1.00 81.56 102 ARG A C 1
ATOM 81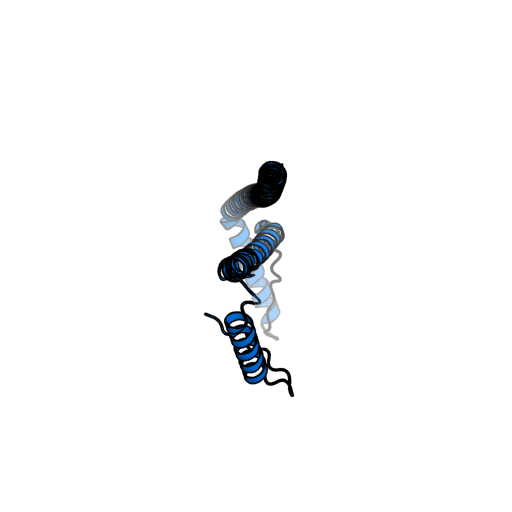1 O O . ARG A 1 102 ? 19.436 6.077 -22.672 1.00 81.56 102 ARG A O 1
ATOM 818 N N . PHE A 1 103 ? 20.160 5.935 -24.789 1.00 83.12 103 PHE A N 1
ATOM 819 C CA . PHE A 1 103 ? 21.053 7.091 -24.718 1.00 83.12 103 PHE A CA 1
ATOM 820 C C . PHE A 1 103 ? 20.271 8.403 -24.574 1.00 83.12 103 PHE A C 1
ATOM 822 O O . PHE A 1 103 ? 20.536 9.176 -23.659 1.00 83.12 103 PHE A O 1
ATOM 829 N N . ILE A 1 104 ? 19.263 8.621 -25.422 1.00 86.69 104 ILE A N 1
ATOM 830 C CA . ILE A 1 104 ? 18.449 9.847 -25.409 1.00 86.69 104 ILE A CA 1
ATOM 831 C C . ILE A 1 104 ? 17.550 9.903 -24.165 1.00 86.69 104 ILE A C 1
ATOM 833 O O . ILE A 1 104 ? 17.424 10.940 -23.521 1.00 86.69 104 ILE A O 1
ATOM 837 N N . GLY A 1 105 ? 16.937 8.777 -23.804 1.00 84.31 105 GLY A N 1
ATOM 838 C CA . GLY A 1 105 ? 16.021 8.658 -22.674 1.00 84.31 105 GLY A CA 1
ATOM 839 C C . GLY A 1 105 ? 16.705 8.522 -21.314 1.00 84.31 105 GLY A C 1
ATOM 840 O O . GLY A 1 105 ? 16.014 8.574 -20.301 1.00 84.31 105 GLY A O 1
ATOM 841 N N . HIS A 1 106 ? 18.034 8.372 -21.257 1.00 85.31 106 HIS A N 1
ATOM 842 C CA . HIS A 1 106 ? 18.772 8.127 -20.013 1.00 85.31 106 HIS A CA 1
ATOM 843 C C . HIS A 1 106 ? 18.437 9.122 -18.886 1.00 85.31 106 HIS A C 1
ATOM 845 O O . HIS A 1 106 ? 18.142 8.671 -17.779 1.00 85.31 106 HIS A O 1
ATOM 851 N N . PRO A 1 107 ? 18.400 10.452 -19.128 1.00 86.75 107 PRO A N 1
ATOM 852 C CA . PRO A 1 107 ? 18.089 11.410 -18.067 1.00 86.75 107 PRO A CA 1
ATOM 853 C C . PRO A 1 107 ? 16.650 11.280 -17.554 1.00 86.75 107 PRO A C 1
ATOM 855 O O . PRO A 1 107 ? 16.400 11.468 -16.366 1.00 86.75 107 PRO A O 1
ATOM 858 N N . LEU A 1 108 ? 15.704 10.938 -18.435 1.00 87.31 108 LEU A N 1
ATOM 859 C CA . LEU A 1 108 ? 14.306 10.718 -18.060 1.00 87.31 108 LEU A CA 1
ATOM 860 C C . LEU A 1 108 ? 14.156 9.440 -17.232 1.00 87.31 108 LEU A C 1
ATOM 862 O O . LEU A 1 108 ? 13.467 9.456 -16.218 1.00 87.31 108 LEU A O 1
ATOM 866 N N . VAL A 1 109 ? 14.839 8.360 -17.624 1.00 87.12 109 VAL A N 1
ATOM 867 C CA . VAL A 1 109 ? 14.823 7.087 -16.888 1.00 87.12 109 VAL A CA 1
ATOM 868 C C . VAL A 1 109 ? 15.423 7.258 -15.493 1.00 87.12 109 VAL A C 1
ATOM 870 O O . VAL A 1 109 ? 14.826 6.784 -14.535 1.00 87.12 109 VAL A O 1
ATOM 873 N N . ILE A 1 110 ? 16.538 7.986 -15.349 1.00 88.06 110 ILE A N 1
ATOM 874 C CA . ILE A 1 110 ? 17.126 8.278 -14.030 1.00 88.06 110 ILE A CA 1
ATOM 875 C C . ILE A 1 110 ? 16.144 9.052 -13.153 1.00 88.06 110 ILE A C 1
ATOM 877 O O . ILE A 1 110 ? 15.859 8.618 -12.041 1.00 88.06 110 ILE A O 1
ATOM 881 N N . ARG A 1 111 ? 15.582 10.159 -13.658 1.00 89.19 111 ARG A N 1
ATOM 882 C CA . ARG A 1 111 ? 14.613 10.963 -12.894 1.00 89.19 111 ARG A CA 1
ATOM 883 C C . ARG A 1 111 ? 13.385 10.149 -12.496 1.00 89.19 111 ARG A C 1
ATOM 885 O O . ARG A 1 111 ? 12.879 10.308 -11.389 1.00 89.19 111 ARG A O 1
ATOM 892 N N . GLN A 1 112 ? 12.920 9.261 -13.374 1.00 91.44 112 GLN A N 1
ATOM 893 C CA . GLN A 1 112 ? 11.811 8.365 -13.072 1.00 91.44 112 GLN A CA 1
ATOM 894 C C . GLN A 1 112 ? 12.186 7.348 -11.989 1.00 91.44 112 GLN A C 1
ATOM 896 O O . GLN A 1 112 ? 11.402 7.137 -11.069 1.00 91.44 112 GLN A O 1
ATOM 901 N N . THR A 1 113 ? 13.375 6.744 -12.061 1.00 91.06 113 THR A N 1
ATOM 902 C CA . THR A 1 113 ? 13.884 5.831 -11.029 1.00 91.06 113 THR A CA 1
ATOM 903 C C . THR A 1 113 ? 14.016 6.542 -9.680 1.00 91.06 113 THR A C 1
ATOM 905 O O . THR A 1 113 ? 13.575 6.008 -8.665 1.00 91.06 113 THR A O 1
ATOM 908 N N . GLU A 1 114 ? 14.550 7.765 -9.649 1.00 92.25 114 GLU A N 1
ATOM 909 C CA . GLU A 1 114 ? 14.663 8.579 -8.431 1.00 92.25 114 GLU A CA 1
ATOM 910 C C . GLU A 1 114 ? 13.295 8.918 -7.833 1.00 92.25 114 GLU A C 1
ATOM 912 O O . GLU A 1 114 ? 13.082 8.735 -6.630 1.00 92.25 114 GLU A O 1
ATOM 917 N N . PHE A 1 115 ? 12.355 9.363 -8.673 1.00 94.12 115 PHE A N 1
ATOM 918 C CA . PHE A 1 115 ? 10.984 9.646 -8.262 1.00 94.12 115 PHE A CA 1
ATOM 919 C C . PHE A 1 115 ? 10.310 8.395 -7.699 1.00 94.12 115 PHE A C 1
ATOM 921 O O . PHE A 1 115 ? 9.806 8.426 -6.578 1.00 94.12 115 PHE A O 1
ATOM 928 N N . ASN A 1 116 ? 10.377 7.274 -8.422 1.00 93.94 116 ASN A N 1
ATOM 929 C CA . ASN A 1 116 ? 9.821 6.001 -7.975 1.00 93.94 116 ASN A CA 1
ATOM 930 C C . ASN A 1 116 ? 10.421 5.588 -6.627 1.00 93.94 116 ASN A C 1
ATOM 932 O O . ASN A 1 116 ? 9.679 5.238 -5.714 1.00 93.94 116 ASN A O 1
ATOM 936 N N . ALA A 1 117 ? 11.745 5.680 -6.467 1.00 92.56 117 ALA A N 1
ATOM 937 C CA . ALA A 1 117 ? 12.425 5.352 -5.217 1.00 92.56 117 ALA A CA 1
ATOM 938 C C . ALA A 1 117 ? 11.925 6.216 -4.050 1.00 92.56 117 ALA A C 1
ATOM 940 O O . ALA A 1 117 ? 11.684 5.709 -2.952 1.00 92.56 117 ALA A O 1
ATOM 941 N N . ALA A 1 118 ? 11.757 7.521 -4.281 1.00 94.56 118 ALA A N 1
ATOM 942 C CA . ALA A 1 118 ? 11.206 8.437 -3.291 1.00 94.56 118 ALA A CA 1
ATOM 943 C C . ALA A 1 118 ? 9.755 8.076 -2.941 1.00 94.56 118 ALA A C 1
ATOM 945 O O . ALA A 1 118 ? 9.419 8.010 -1.758 1.00 94.56 118 ALA A O 1
ATOM 946 N N . SER A 1 119 ? 8.921 7.762 -3.937 1.00 93.69 119 SER A N 1
ATOM 947 C CA . SER A 1 119 ? 7.536 7.332 -3.729 1.00 93.69 119 SER A CA 1
ATOM 948 C C . SER A 1 119 ? 7.438 6.025 -2.943 1.00 93.69 119 SER A C 1
ATOM 950 O O . SER A 1 119 ? 6.625 5.939 -2.028 1.00 93.69 119 SER A O 1
ATOM 952 N N . VAL A 1 120 ? 8.278 5.025 -3.240 1.00 94.62 120 VAL A N 1
ATOM 953 C CA . VAL A 1 120 ? 8.302 3.751 -2.500 1.00 94.62 120 VAL A CA 1
ATOM 954 C C . VAL A 1 120 ? 8.681 3.976 -1.040 1.00 94.62 120 VAL A C 1
ATOM 956 O O . VAL A 1 120 ? 8.011 3.453 -0.148 1.00 94.62 120 VAL A O 1
ATOM 959 N N . ARG A 1 121 ? 9.723 4.774 -0.773 1.00 93.12 121 ARG A N 1
ATOM 960 C CA . ARG A 1 121 ? 10.129 5.108 0.602 1.00 93.12 121 ARG A CA 1
ATOM 961 C C . ARG A 1 121 ? 9.014 5.830 1.349 1.00 93.12 121 ARG A C 1
ATOM 963 O O . ARG A 1 121 ? 8.668 5.426 2.453 1.00 93.12 121 ARG A O 1
ATOM 970 N N . PHE A 1 122 ? 8.412 6.840 0.725 1.00 94.62 122 PHE A N 1
ATOM 971 C CA . PHE A 1 122 ? 7.302 7.588 1.308 1.00 94.62 122 PHE A CA 1
ATOM 972 C C . PHE A 1 122 ? 6.099 6.688 1.621 1.00 94.62 122 PHE A C 1
ATOM 974 O O . PHE A 1 122 ? 5.603 6.687 2.744 1.00 94.62 122 PHE A O 1
ATOM 981 N N . ALA A 1 123 ? 5.675 5.859 0.664 1.00 92.44 123 ALA A N 1
ATOM 982 C CA . ALA A 1 123 ? 4.568 4.925 0.853 1.00 92.44 123 ALA A CA 1
ATOM 983 C C . ALA A 1 123 ? 4.861 3.872 1.933 1.00 92.44 123 ALA A C 1
ATOM 985 O O . ALA A 1 123 ? 3.952 3.469 2.653 1.00 92.44 123 ALA A O 1
ATOM 986 N N . SER A 1 124 ? 6.122 3.453 2.079 1.00 91.06 124 SER A N 1
ATOM 987 C CA . SER A 1 124 ? 6.531 2.516 3.133 1.00 91.06 124 SER A CA 1
ATOM 988 C C . SER A 1 124 ? 6.378 3.127 4.523 1.00 91.06 124 SER A C 1
ATOM 990 O O . SER A 1 124 ? 5.775 2.500 5.387 1.00 91.06 124 SER A O 1
ATOM 992 N N . VAL A 1 125 ? 6.836 4.370 4.706 1.00 94.50 125 VAL A N 1
ATOM 993 C CA . VAL A 1 125 ? 6.671 5.104 5.972 1.00 94.50 125 VAL A CA 1
ATOM 994 C C . VAL A 1 125 ? 5.191 5.306 6.297 1.00 94.50 125 VAL A C 1
ATOM 996 O O . VAL A 1 125 ? 4.771 5.072 7.425 1.00 94.50 125 VAL A O 1
ATOM 999 N N . LEU A 1 126 ? 4.374 5.683 5.308 1.00 92.38 126 LEU A N 1
ATOM 1000 C CA . LEU A 1 126 ? 2.932 5.835 5.519 1.00 92.38 126 LEU A CA 1
ATOM 1001 C C . LEU A 1 126 ? 2.249 4.522 5.911 1.00 92.38 126 LEU A C 1
ATOM 1003 O O . LEU A 1 126 ? 1.356 4.534 6.751 1.00 92.38 126 LEU A O 1
ATOM 1007 N N . MET A 1 127 ? 2.648 3.398 5.313 1.00 87.31 127 MET A N 1
ATOM 1008 C CA . MET A 1 127 ? 2.094 2.087 5.657 1.00 87.31 127 MET A CA 1
ATOM 1009 C C . MET A 1 127 ? 2.464 1.653 7.074 1.00 87.31 127 MET A C 1
ATOM 1011 O O . MET A 1 127 ? 1.621 1.095 7.778 1.00 87.31 127 MET A O 1
ATOM 1015 N N . GLU A 1 128 ? 3.697 1.915 7.498 1.00 88.75 128 GLU A N 1
ATOM 1016 C CA . GLU A 1 128 ? 4.145 1.653 8.865 1.00 88.75 128 GLU A CA 1
ATOM 1017 C C . GLU A 1 128 ? 3.356 2.500 9.870 1.00 88.75 128 GLU A C 1
ATOM 1019 O O . GLU A 1 128 ? 2.783 1.965 10.820 1.00 88.75 128 GLU A O 1
ATOM 1024 N N . GLU A 1 129 ? 3.227 3.798 9.601 1.00 91.69 129 GLU A N 1
ATOM 1025 C CA . GLU A 1 129 ? 2.487 4.731 10.449 1.00 91.69 129 GLU A CA 1
ATOM 1026 C C . GLU A 1 129 ? 0.998 4.375 10.536 1.00 91.69 129 GLU A C 1
ATOM 1028 O O . GLU A 1 129 ? 0.404 4.369 11.612 1.00 91.69 129 GLU A O 1
ATOM 1033 N N . LEU A 1 130 ? 0.389 4.005 9.410 1.00 88.12 130 LEU A N 1
ATOM 1034 C CA . LEU A 1 130 ? -1.002 3.570 9.370 1.00 88.12 130 LEU A CA 1
ATOM 1035 C C . LEU A 1 130 ? -1.210 2.284 10.172 1.00 88.12 130 LEU A C 1
ATOM 1037 O O . LEU A 1 130 ? -2.191 2.170 10.904 1.00 88.12 130 LEU A O 1
ATOM 1041 N N . SER A 1 131 ? -0.274 1.340 10.069 1.00 85.12 131 SER A N 1
ATOM 1042 C CA . SER A 1 131 ? -0.309 0.098 10.845 1.00 85.12 131 SER A CA 1
ATOM 1043 C C . SER A 1 131 ? -0.179 0.378 12.343 1.00 85.12 131 SER A C 1
ATOM 1045 O O . SER A 1 131 ? -0.936 -0.186 13.134 1.00 85.12 131 SER A O 1
ATOM 1047 N N . ARG A 1 132 ? 0.711 1.303 12.730 1.00 89.69 132 ARG A N 1
ATOM 1048 C CA . ARG A 1 132 ? 0.851 1.773 14.114 1.00 89.69 132 ARG A CA 1
ATOM 1049 C C . ARG A 1 132 ? -0.452 2.375 14.632 1.00 89.69 132 ARG A C 1
ATOM 1051 O O . ARG A 1 132 ? -0.944 1.942 15.668 1.00 89.69 132 ARG A O 1
ATOM 1058 N N . LEU A 1 133 ? -1.045 3.313 13.892 1.00 90.56 133 LEU A N 1
ATOM 1059 C CA . LEU A 1 133 ? -2.294 3.969 14.287 1.00 90.56 133 LEU A CA 1
ATOM 1060 C C . LEU A 1 133 ? -3.461 2.983 14.396 1.00 90.56 133 LEU A C 1
ATOM 1062 O O . LEU A 1 133 ? -4.284 3.105 15.300 1.00 90.56 133 LEU A O 1
ATOM 1066 N N . ILE A 1 134 ? -3.543 1.994 13.500 1.00 86.00 134 ILE A N 1
ATOM 1067 C CA . ILE A 1 134 ? -4.553 0.929 13.578 1.00 86.00 134 ILE A CA 1
ATOM 1068 C C . ILE A 1 134 ? -4.378 0.121 14.866 1.00 86.00 134 ILE A C 1
ATOM 1070 O O . ILE A 1 134 ? -5.367 -0.128 15.560 1.00 86.00 134 ILE A O 1
ATOM 1074 N N . GLN A 1 135 ? -3.141 -0.255 15.200 1.00 85.31 135 GLN A N 1
ATOM 1075 C CA . GLN A 1 135 ? -2.847 -1.005 16.417 1.00 85.31 135 GLN A CA 1
ATOM 1076 C C . GLN A 1 135 ? -3.162 -0.189 17.675 1.00 85.31 135 GLN A C 1
ATOM 1078 O O . GLN A 1 135 ? -3.879 -0.669 18.546 1.00 85.31 135 GLN A O 1
ATOM 1083 N N . GLU A 1 136 ? -2.722 1.068 17.745 1.00 90.00 136 GLU A N 1
ATOM 1084 C CA . GLU A 1 136 ? -3.028 1.958 18.870 1.00 90.00 136 GLU A CA 1
ATOM 1085 C C . GLU A 1 136 ? -4.539 2.151 19.052 1.00 90.00 136 GLU A C 1
ATOM 1087 O O . GLU A 1 136 ? -5.046 2.130 20.174 1.00 90.00 136 GLU A O 1
ATOM 1092 N N . ASN A 1 137 ? -5.290 2.296 17.956 1.00 89.38 137 ASN A N 1
ATOM 1093 C CA . ASN A 1 137 ? -6.744 2.432 18.016 1.00 89.38 137 ASN A CA 1
ATOM 1094 C C . ASN A 1 137 ? -7.413 1.162 18.557 1.00 89.38 137 ASN A C 1
ATOM 1096 O O . ASN A 1 137 ? -8.377 1.249 19.318 1.00 89.38 137 ASN A O 1
ATOM 1100 N N . LYS A 1 138 ? -6.896 -0.013 18.180 1.00 85.81 138 LYS A N 1
ATOM 1101 C CA . LYS A 1 138 ? -7.361 -1.301 18.697 1.00 85.81 138 LYS A CA 1
ATOM 1102 C C . LYS A 1 138 ? -7.095 -1.413 20.199 1.00 85.81 138 LYS A C 1
ATOM 1104 O O . LYS A 1 138 ? -8.032 -1.656 20.955 1.00 85.81 138 LYS A O 1
ATOM 1109 N N . ASP A 1 139 ? -5.871 -1.129 20.633 1.00 90.25 139 ASP A N 1
ATOM 1110 C CA . ASP A 1 139 ? -5.483 -1.175 22.046 1.00 90.25 139 ASP A CA 1
ATOM 1111 C C . ASP A 1 139 ? -6.317 -0.200 22.897 1.00 90.25 139 ASP A C 1
ATOM 1113 O O . ASP A 1 139 ? -6.726 -0.517 24.017 1.00 90.25 139 ASP A O 1
ATOM 1117 N N . LEU A 1 140 ? -6.598 1.001 22.376 1.00 93.62 140 LEU A N 1
ATOM 1118 C CA . LEU A 1 140 ? -7.443 1.991 23.048 1.00 93.62 140 LEU A CA 1
ATOM 1119 C C . LEU A 1 140 ? -8.885 1.506 23.212 1.00 93.62 140 LEU A C 1
ATOM 1121 O O . LEU A 1 140 ? -9.461 1.694 24.285 1.00 93.62 140 LEU A O 1
ATOM 1125 N N . LYS A 1 141 ? -9.458 0.867 22.188 1.00 88.00 141 LYS A N 1
ATOM 1126 C CA . LYS A 1 141 ? -10.804 0.284 22.269 1.00 88.00 141 LYS A CA 1
ATOM 1127 C C . LYS A 1 141 ? -10.875 -0.830 23.306 1.00 88.00 141 LYS A C 1
ATOM 1129 O O . LYS A 1 141 ? -11.760 -0.803 24.154 1.00 88.00 141 LYS A O 1
ATOM 1134 N N . GLU A 1 142 ? -9.906 -1.741 23.305 1.00 89.25 142 GLU A N 1
ATOM 1135 C CA . GLU A 1 142 ? -9.839 -2.829 24.289 1.00 89.25 142 GLU A CA 1
ATOM 1136 C C . GLU A 1 142 ? -9.734 -2.286 25.726 1.00 89.25 142 GLU A C 1
ATOM 1138 O O . GLU A 1 142 ? -10.406 -2.768 26.642 1.00 89.25 142 GLU A O 1
ATOM 1143 N N . ARG A 1 143 ? -8.945 -1.222 25.937 1.00 92.50 143 ARG A N 1
ATOM 1144 C CA . ARG A 1 143 ? -8.864 -0.532 27.237 1.00 92.50 143 ARG A CA 1
ATOM 1145 C C . ARG A 1 143 ? -10.182 0.130 27.629 1.00 92.50 143 ARG A C 1
ATOM 1147 O O . ARG A 1 143 ? -10.564 0.043 28.795 1.00 92.50 143 ARG A O 1
ATOM 1154 N N . GLN A 1 144 ? -10.866 0.788 26.694 1.00 94.00 144 GLN A N 1
ATOM 1155 C CA . GLN A 1 144 ? -12.172 1.397 26.955 1.00 94.00 144 GLN A CA 1
ATOM 1156 C C . GLN A 1 144 ? -13.209 0.348 27.360 1.00 94.00 144 GLN A C 1
ATOM 1158 O O . GLN A 1 144 ? -13.890 0.532 28.366 1.00 94.00 144 GLN A O 1
ATOM 1163 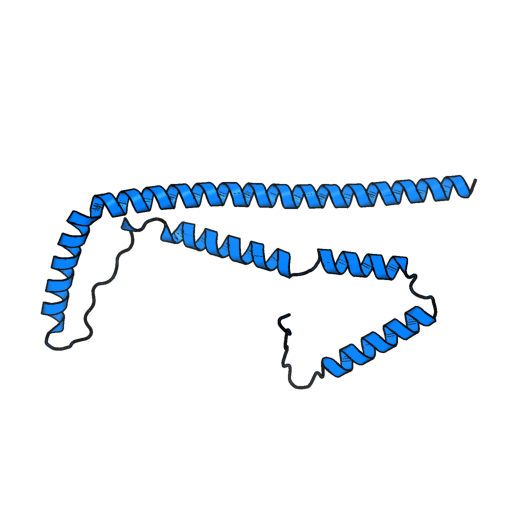N N . GLU A 1 145 ? -13.286 -0.769 26.636 1.00 92.56 145 GLU A N 1
ATOM 1164 C CA . GLU A 1 145 ? -14.191 -1.872 26.967 1.00 92.56 145 GLU A CA 1
ATOM 1165 C C . GLU A 1 145 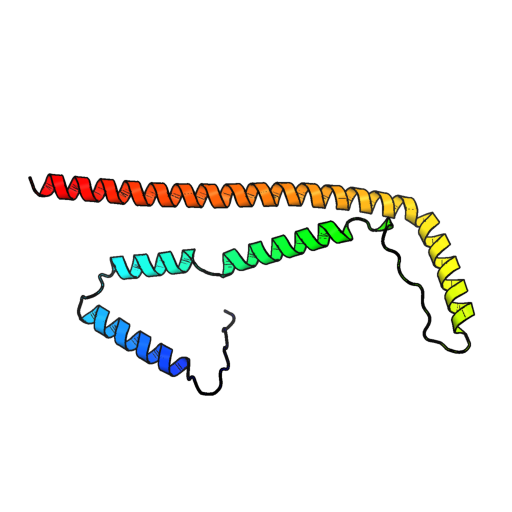? -13.902 -2.445 28.356 1.00 92.56 145 GLU A C 1
ATOM 1167 O O . GLU A 1 145 ? -14.824 -2.660 29.144 1.00 92.56 145 GLU A O 1
ATOM 1172 N N . LYS A 1 146 ? -12.624 -2.641 28.698 1.00 93.94 146 LYS A N 1
ATOM 1173 C CA . LYS A 1 146 ? -12.232 -3.127 30.024 1.00 93.94 146 LYS A CA 1
ATOM 1174 C C . LYS A 1 146 ? -12.676 -2.176 31.139 1.00 93.94 146 LYS A C 1
ATOM 1176 O O . LYS A 1 146 ? -13.276 -2.619 32.115 1.00 93.94 146 LYS A O 1
ATOM 1181 N N . LEU A 1 147 ? -12.419 -0.877 30.985 1.00 94.88 147 LEU A N 1
ATOM 1182 C CA . LEU A 1 147 ? -12.806 0.132 31.976 1.00 94.88 147 LEU A CA 1
ATOM 1183 C C . LEU A 1 147 ? -14.327 0.235 32.135 1.00 94.88 147 LEU A C 1
ATOM 1185 O O . LEU A 1 147 ? -14.814 0.403 33.252 1.00 94.88 147 LEU A O 1
ATOM 1189 N N . LEU A 1 148 ? -15.083 0.112 31.041 1.00 94.56 148 LEU A N 1
ATOM 1190 C CA . LEU A 1 148 ? -16.545 0.091 31.089 1.00 94.56 148 LEU A CA 1
ATOM 1191 C C . LEU A 1 148 ? -17.062 -1.111 31.886 1.00 94.56 148 LEU A C 1
ATOM 1193 O O . LEU A 1 148 ? -17.912 -0.932 32.758 1.00 94.56 148 LEU A O 1
ATOM 1197 N N . ARG A 1 149 ? -16.496 -2.304 31.673 1.00 92.19 149 ARG A N 1
ATOM 1198 C CA . ARG A 1 149 ? -16.849 -3.502 32.454 1.00 92.19 149 ARG A CA 1
ATOM 1199 C C . ARG A 1 149 ? -16.539 -3.327 33.940 1.00 92.19 149 ARG A C 1
ATOM 1201 O O . ARG A 1 149 ? -17.401 -3.589 34.772 1.00 92.19 149 ARG A O 1
ATOM 1208 N N . GLU A 1 150 ? -15.359 -2.810 34.282 1.00 93.75 150 GLU A N 1
ATOM 1209 C CA . GLU A 1 150 ? -14.984 -2.540 35.680 1.00 93.75 150 GLU A CA 1
ATOM 1210 C C . GLU A 1 150 ? -15.930 -1.523 36.349 1.00 93.75 150 GLU A C 1
ATOM 1212 O O . GLU A 1 150 ? -16.306 -1.678 37.513 1.00 93.75 150 GLU A O 1
ATOM 1217 N N . MET A 1 151 ? -16.352 -0.489 35.616 1.00 93.31 151 MET A N 1
ATOM 1218 C CA . MET A 1 151 ? -17.327 0.503 36.084 1.00 93.31 151 MET A CA 1
ATOM 1219 C C . MET A 1 151 ? -18.708 -0.113 36.332 1.00 93.31 151 MET A C 1
ATOM 1221 O O . MET A 1 151 ? -19.352 0.194 37.338 1.00 93.31 151 MET A O 1
ATOM 1225 N N . GLU A 1 152 ? -19.179 -0.975 35.431 1.00 93.69 152 GLU A N 1
ATOM 1226 C CA . GLU A 1 152 ? -20.449 -1.684 35.593 1.00 93.69 152 GLU A CA 1
ATOM 1227 C C . GLU A 1 152 ? -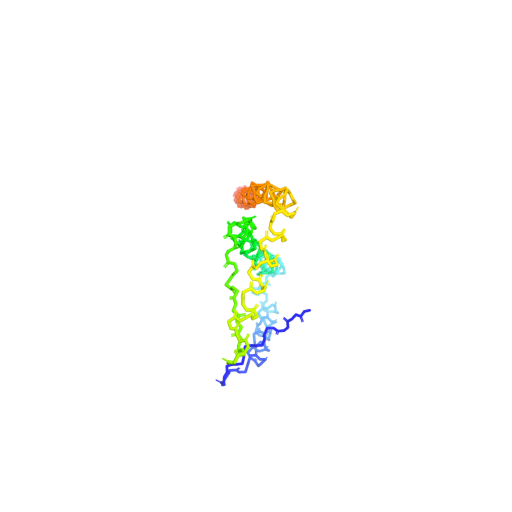20.421 -2.655 36.774 1.00 93.69 152 GLU A C 1
ATOM 1229 O O . GLU A 1 152 ? -21.371 -2.698 37.558 1.00 93.69 152 GLU A O 1
ATOM 1234 N N . GLU A 1 153 ? -19.328 -3.397 36.947 1.00 93.25 153 GLU A N 1
ATOM 1235 C CA . GLU A 1 153 ? -19.137 -4.293 38.087 1.00 93.25 153 GLU A CA 1
ATOM 1236 C C . GLU A 1 153 ? -19.147 -3.526 39.411 1.00 93.25 153 GLU A C 1
ATOM 1238 O O . GLU A 1 153 ? -19.857 -3.920 40.339 1.00 93.25 153 GLU A O 1
ATOM 1243 N N . ARG A 1 154 ? -18.440 -2.390 39.493 1.00 92.25 154 ARG A N 1
ATOM 1244 C CA . ARG A 1 154 ? -18.461 -1.526 40.685 1.00 92.25 154 ARG A CA 1
ATOM 1245 C C . ARG A 1 154 ? -19.863 -1.021 41.002 1.00 92.25 154 ARG A C 1
ATOM 1247 O O . ARG A 1 154 ? -20.308 -1.174 42.137 1.00 92.25 154 ARG A O 1
ATOM 1254 N N . LYS A 1 155 ? -20.596 -0.516 40.005 1.00 92.19 155 LYS A N 1
ATOM 1255 C CA . LYS A 1 155 ? -21.991 -0.074 40.186 1.00 92.19 155 LYS A CA 1
ATOM 1256 C C . LYS A 1 155 ? -22.896 -1.202 40.681 1.00 92.19 155 LYS A C 1
ATOM 1258 O O . LYS A 1 155 ? -23.730 -0.983 41.556 1.00 92.19 155 LYS A O 1
ATOM 1263 N N . ARG A 1 156 ? -22.731 -2.420 40.154 1.00 90.00 156 ARG A N 1
ATOM 1264 C CA . ARG A 1 156 ? -23.487 -3.602 40.605 1.00 90.00 156 ARG A CA 1
ATOM 1265 C C . ARG A 1 156 ? -23.146 -3.990 42.044 1.00 90.00 156 ARG A C 1
ATOM 1267 O O . ARG A 1 156 ? -24.034 -4.424 42.768 1.00 90.00 156 ARG A O 1
ATOM 1274 N N . MET A 1 157 ? -21.887 -3.851 42.455 1.00 87.94 157 MET A N 1
ATOM 1275 C CA . MET A 1 157 ? -21.452 -4.122 43.830 1.00 87.94 157 MET A CA 1
ATOM 1276 C C . MET A 1 157 ? -21.977 -3.079 44.819 1.00 87.94 157 MET A C 1
ATOM 1278 O O . MET A 1 157 ? -22.378 -3.442 45.921 1.00 87.94 157 MET A O 1
ATOM 1282 N N . GLU A 1 158 ? -22.013 -1.806 44.423 1.00 88.25 158 GLU A N 1
ATOM 1283 C CA . GLU A 1 158 ? -22.589 -0.720 45.222 1.00 88.25 158 GLU A CA 1
ATOM 1284 C C . GLU A 1 158 ? -24.107 -0.859 45.369 1.00 88.25 158 GLU A C 1
ATOM 1286 O O . GLU A 1 158 ? -24.613 -0.724 46.472 1.00 88.25 158 GLU A O 1
ATOM 1291 N N . ALA A 1 159 ? -24.831 -1.222 44.305 1.00 81.69 159 ALA A N 1
ATOM 1292 C CA . ALA A 1 159 ? -26.282 -1.435 44.356 1.00 81.69 159 ALA A CA 1
ATOM 1293 C C . ALA A 1 159 ? -26.718 -2.675 45.166 1.00 81.69 159 ALA A C 1
ATOM 1295 O O . ALA A 1 159 ? -27.905 -2.856 45.428 1.00 81.69 159 ALA A O 1
ATOM 1296 N N 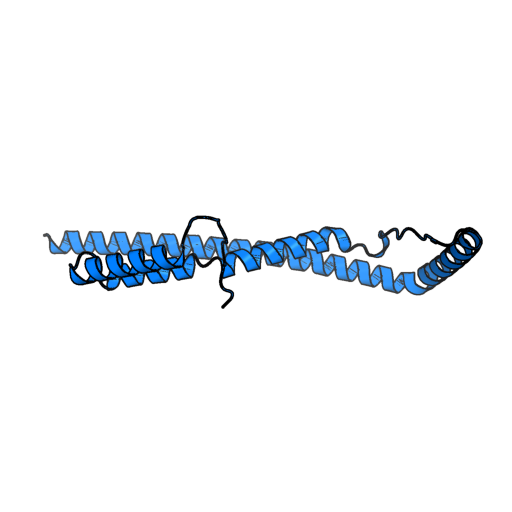. ARG A 1 160 ? -25.776 -3.564 45.511 1.00 76.38 160 ARG A N 1
ATOM 1297 C CA . ARG A 1 160 ? -26.008 -4.767 46.329 1.00 76.38 160 ARG A CA 1
ATOM 1298 C C . ARG A 1 160 ? -25.710 -4.558 47.818 1.00 76.38 160 ARG A C 1
ATOM 1300 O O . ARG A 1 160 ? -25.958 -5.482 48.591 1.00 76.38 160 ARG A O 1
ATOM 1307 N N . ARG A 1 161 ? -25.138 -3.414 48.202 1.00 59.22 161 ARG A N 1
ATOM 1308 C CA . ARG A 1 161 ? -24.914 -3.014 49.598 1.00 59.22 161 ARG A CA 1
ATOM 1309 C C . ARG A 1 161 ? -26.061 -2.145 50.087 1.00 59.22 161 ARG A C 1
ATOM 1311 O O . ARG A 1 161 ? -26.363 -2.267 51.291 1.00 59.22 161 ARG A O 1
#

Sequence (161 aa):
MDTFTINTEGVNVAEIMKQIQERVLEKKKAGIYTDEEIREVSELKKQLSPQKEGAYGELALHLRRLHHNWDVAASSALITSHRKVLGPVIVALKKVGFRVFRFIGHPLVIRQTEFNAASVRFASVLMEELSRLIQENKDLKERQEKLLREMEERKRMEARR